Protein AF-A0A662FRR2-F1 (afdb_monomer)

Nearest PDB structures (foldseek):
  7a0g-assembly1_DDD  TM=3.949E-01  e=8.416E-01  Serratia marcescens
  5sv0-assembly2_J  TM=4.381E-01  e=1.843E+00  Escherichia coli DH1
  7p3r-assembly1_C  TM=3.379E-01  e=2.242E+00  Vibrio cholerae O1 biovar El Tor str. N16961
  6grj-assembly1_D  TM=2.807E-01  e=2.242E+00  Aeromonas hydrophila

Sequence (168 aa):
MRLKYVFSILIYRDYSMPTLEDVKVLGGIGALCSLISFVPYVGWLISIAGFILVLIAIKYLSDIFHEPQIFTNLIIAIAAYIVGIILFFVIIVGSLLSFIASLPHENSPSLAPLLGIIVAFLAFWAACIVGGVYINRAYGRMAEVTGVELFRTTGLVYLIGSILVIIL

Secondary structure (DSSP, 8-state):
--HHHHHHHHHSTT-PPPPHHHHHHHHHHHHHHHHGGGSTTTHHHHHHHHHHHHHHHHHHHHHHTT-THHHHHHHHHHHHHHHHHHHHHHHHHHHHHHHHHHTTT-SS--SHHHHHHHHHHHHHHHHHHHHHHHHHHHHHHHHHHH--HHHHHHHHHHHHHHHHTTT-

Foldseek 3Di:
DPPVVVVVCVVVVPPPLQDPVNLCVLLVCLVVLLVCLPDPPCSVVSNVVSVVSNLVSQVSVCVVLVNVLLSVLLVVLVVLLVVLVVLLVVLLVVLVVVQVVVVPPDPDDDCVSVVSNVVSVVSSLVSQLSSLQSCLVSLVVVCVRVVPCVSNVVSVVSNVVSNCVVVD

Radius of gyration: 22.64 Å; Cα contacts (8 Å, |Δi|>4): 169; chains: 1; bounding box: 44×53×70 Å

Structure (mmCIF, N/CA/C/O backbone):
data_AF-A0A662FRR2-F1
#
_entry.id   AF-A0A662FRR2-F1
#
loop_
_atom_site.group_PDB
_atom_site.id
_atom_site.type_symbol
_atom_site.label_atom_id
_atom_site.label_alt_id
_atom_site.label_comp_id
_atom_site.label_asym_id
_atom_site.label_entity_id
_atom_site.label_seq_id
_atom_site.pdbx_PDB_ins_code
_atom_site.Cartn_x
_atom_site.Cartn_y
_atom_site.Cartn_z
_atom_site.occupancy
_atom_site.B_iso_or_equiv
_atom_site.auth_seq_id
_atom_site.auth_comp_id
_atom_site.auth_asym_id
_atom_site.auth_atom_id
_atom_site.pdbx_PDB_model_num
ATOM 1 N N . MET A 1 1 ? -4.677 39.398 34.547 1.00 55.28 1 MET A N 1
ATOM 2 C CA . MET A 1 1 ? -3.854 38.176 34.353 1.00 55.28 1 MET A CA 1
ATOM 3 C C . MET A 1 1 ? -4.656 36.861 34.226 1.00 55.28 1 MET A C 1
ATOM 5 O O . MET A 1 1 ? -4.049 35.841 33.939 1.00 55.28 1 MET A O 1
ATOM 9 N N . ARG A 1 2 ? -5.999 36.844 34.370 1.00 52.19 2 ARG A N 1
ATOM 10 C CA . ARG A 1 2 ? -6.824 35.610 34.311 1.00 52.19 2 ARG A CA 1
ATOM 11 C C . ARG A 1 2 ? -7.418 35.242 32.934 1.00 52.19 2 ARG A C 1
ATOM 13 O O . ARG A 1 2 ? -8.030 34.192 32.813 1.00 52.19 2 ARG A O 1
ATOM 20 N N . LEU A 1 3 ? -7.214 36.054 31.892 1.00 53.22 3 LEU A N 1
ATOM 21 C CA . LEU A 1 3 ? -7.795 35.820 30.555 1.00 53.22 3 LEU A CA 1
ATOM 22 C C . LEU A 1 3 ? -6.993 34.846 29.672 1.00 53.22 3 LEU A C 1
ATOM 24 O O . LEU A 1 3 ? -7.582 34.160 28.844 1.00 53.22 3 LEU A O 1
ATOM 28 N N . LYS A 1 4 ? -5.672 34.720 29.875 1.00 52.59 4 LYS A N 1
ATOM 29 C CA . LYS A 1 4 ? -4.839 33.777 29.101 1.00 52.59 4 LYS A CA 1
ATOM 30 C C . LYS A 1 4 ? -5.130 32.306 29.432 1.00 52.59 4 LYS A C 1
ATOM 32 O O . LYS A 1 4 ? -5.057 31.466 28.546 1.00 52.59 4 LYS A O 1
ATOM 37 N N . TYR A 1 5 ? -5.523 32.002 30.670 1.00 51.12 5 TYR A N 1
ATOM 38 C CA . TYR A 1 5 ? -5.828 30.629 31.090 1.00 51.12 5 TYR A CA 1
ATOM 39 C C . TYR A 1 5 ? -7.180 30.132 30.561 1.00 51.12 5 TYR A C 1
ATOM 41 O O . TYR A 1 5 ? -7.290 28.976 30.169 1.00 51.12 5 TYR A O 1
ATOM 49 N N . VAL A 1 6 ? -8.185 31.008 30.464 1.00 55.97 6 VAL A N 1
ATOM 50 C CA . VAL A 1 6 ? -9.502 30.648 29.905 1.00 55.97 6 VAL A CA 1
ATOM 51 C C . VAL A 1 6 ? -9.412 30.409 28.393 1.00 55.97 6 VAL A C 1
ATOM 53 O O . VAL A 1 6 ? -9.998 29.454 27.892 1.00 55.97 6 VAL A O 1
ATOM 56 N N . PHE A 1 7 ? -8.609 31.203 27.674 1.00 51.81 7 PHE A N 1
ATOM 57 C CA . PHE A 1 7 ? -8.359 30.990 26.242 1.00 51.81 7 PHE A CA 1
ATOM 58 C C . PHE A 1 7 ? -7.511 29.742 25.965 1.00 51.81 7 PHE A C 1
ATOM 60 O O . PHE A 1 7 ? -7.784 29.022 25.011 1.00 51.81 7 PHE A O 1
ATOM 67 N N . SER A 1 8 ? -6.533 29.434 26.824 1.00 47.25 8 SER A N 1
ATOM 68 C CA . SER A 1 8 ? -5.745 28.200 26.704 1.00 47.25 8 SER A CA 1
ATOM 69 C C . SER A 1 8 ? -6.585 26.941 26.944 1.00 47.25 8 SER A C 1
ATOM 71 O O . SER A 1 8 ? -6.338 25.925 26.306 1.00 47.25 8 SER A O 1
ATOM 73 N N . ILE A 1 9 ? -7.587 27.003 27.829 1.00 52.69 9 ILE A N 1
ATOM 74 C CA . ILE A 1 9 ? -8.510 25.889 28.090 1.00 52.69 9 ILE A CA 1
ATOM 75 C C . ILE A 1 9 ? -9.544 25.742 26.965 1.00 52.69 9 ILE A C 1
ATOM 77 O O . ILE A 1 9 ? -9.903 24.619 26.636 1.00 52.69 9 ILE A O 1
ATOM 81 N N . LEU A 1 10 ? -9.991 26.835 26.335 1.00 52.56 10 LEU A N 1
ATOM 82 C CA . LEU A 1 10 ? -10.932 26.778 25.206 1.00 52.56 10 LEU A CA 1
ATOM 83 C C . LEU A 1 10 ? -10.282 26.332 23.890 1.00 52.56 10 LEU A C 1
ATOM 85 O O . LEU A 1 10 ? -10.954 25.695 23.090 1.00 52.56 10 LEU A O 1
ATOM 89 N N . ILE A 1 11 ? -8.988 26.600 23.686 1.00 51.06 11 ILE A N 1
ATOM 90 C CA . ILE A 1 11 ? -8.242 26.123 22.506 1.00 51.06 11 ILE A CA 1
ATOM 91 C C . ILE A 1 11 ? -7.788 24.659 22.665 1.00 51.06 11 ILE A C 1
ATOM 93 O O . ILE A 1 11 ? -7.597 23.967 21.672 1.00 51.06 11 ILE A O 1
ATOM 97 N N . TYR A 1 12 ? -7.681 24.145 23.896 1.00 43.81 12 TYR A N 1
ATOM 98 C CA . TYR A 1 12 ? -7.394 22.725 24.156 1.00 43.81 12 TYR A CA 1
ATOM 99 C C . TYR A 1 12 ? -8.663 21.853 24.269 1.00 43.81 12 TYR A C 1
ATOM 101 O O . TYR A 1 12 ? -8.572 20.641 24.448 1.00 43.81 12 TYR A O 1
ATOM 109 N N . ARG A 1 13 ? -9.858 22.460 24.175 1.00 45.88 13 ARG A N 1
ATOM 110 C CA . ARG A 1 13 ? -11.159 21.798 24.385 1.00 45.88 13 ARG A CA 1
ATOM 111 C C . ARG A 1 13 ? -11.645 20.959 23.194 1.00 45.88 13 ARG A C 1
ATOM 113 O O . ARG A 1 13 ? -12.694 20.340 23.314 1.00 45.88 13 ARG A O 1
ATOM 120 N N . ASP A 1 14 ? -10.894 20.894 22.097 1.00 41.12 14 ASP A N 1
ATOM 121 C CA . ASP A 1 14 ? -11.269 20.106 20.910 1.00 41.12 14 ASP A CA 1
ATOM 122 C C . ASP A 1 14 ? -10.261 19.006 20.544 1.00 41.12 14 ASP A C 1
ATOM 124 O O . ASP A 1 14 ? -10.167 18.568 19.404 1.00 41.12 14 ASP A O 1
ATOM 128 N N . TYR A 1 15 ? -9.536 18.492 21.540 1.00 45.97 15 TYR A N 1
ATOM 129 C CA . TYR A 1 15 ? -9.161 17.075 21.530 1.00 45.97 15 TYR A CA 1
ATOM 130 C C . TYR A 1 15 ? -10.246 16.292 22.268 1.00 45.97 15 TYR A C 1
ATOM 132 O O . TYR A 1 15 ? -9.991 15.620 23.268 1.00 45.97 15 TYR A O 1
ATOM 140 N N . SER A 1 16 ? -11.493 16.427 21.815 1.00 50.34 16 SER A N 1
ATOM 141 C CA . SER A 1 16 ? -12.468 15.374 22.054 1.00 50.34 16 SER A CA 1
ATOM 142 C C . SER A 1 16 ? -11.843 14.115 21.455 1.00 50.34 16 SER A C 1
ATOM 144 O O . SER A 1 16 ? -11.479 14.101 20.280 1.00 50.34 16 SER A O 1
ATOM 146 N N . MET A 1 17 ? -11.574 13.100 22.284 1.00 57.88 17 MET A N 1
ATOM 147 C CA . MET A 1 17 ? -11.134 11.815 21.746 1.00 57.88 17 MET A CA 1
ATOM 148 C C . MET A 1 17 ? -12.181 11.423 20.699 1.00 57.88 17 MET A C 1
ATOM 150 O O . MET A 1 17 ? -13.359 11.354 21.069 1.00 57.88 17 MET A O 1
ATOM 154 N N . PRO A 1 18 ? -11.795 11.265 19.419 1.00 67.44 18 PRO A N 1
ATOM 155 C CA . PRO A 1 18 ? -12.752 10.974 18.369 1.00 67.44 18 PRO A CA 1
ATOM 156 C C . PRO A 1 18 ? -13.525 9.733 18.787 1.00 67.44 18 PRO A C 1
ATOM 158 O O . PRO A 1 18 ? -12.950 8.757 19.271 1.00 67.44 18 PRO A O 1
ATOM 161 N N . THR A 1 19 ? -14.844 9.801 18.695 1.00 80.12 19 THR A N 1
ATOM 162 C CA . THR A 1 19 ? -15.688 8.709 19.158 1.00 80.12 19 THR A CA 1
ATOM 163 C C . THR A 1 19 ? -15.781 7.635 18.079 1.00 80.12 19 THR A C 1
ATOM 165 O O . THR A 1 19 ? -15.502 7.859 16.899 1.00 80.12 19 THR A O 1
ATOM 168 N N . LEU A 1 20 ? -16.212 6.432 18.460 1.00 81.31 20 LEU A N 1
ATOM 169 C CA . LEU A 1 20 ? -16.492 5.357 17.500 1.00 81.31 20 LEU A CA 1
ATOM 170 C C . LEU A 1 20 ? -17.533 5.762 16.442 1.00 81.31 20 LEU A C 1
ATOM 172 O O . LEU A 1 20 ? -17.527 5.205 15.344 1.00 81.31 20 LEU A O 1
ATOM 176 N N . GLU A 1 21 ? -18.423 6.703 16.762 1.00 85.94 21 GLU A N 1
ATOM 177 C CA . GLU A 1 21 ? -19.388 7.260 15.815 1.00 85.94 21 GLU A CA 1
ATOM 178 C C . GLU A 1 21 ? -18.682 8.090 14.738 1.00 85.94 21 GLU A C 1
ATOM 180 O O . GLU A 1 21 ? -18.869 7.820 13.550 1.00 85.94 21 GLU A O 1
ATOM 185 N N . ASP A 1 22 ? -17.779 8.989 15.138 1.00 85.12 22 ASP A N 1
ATOM 186 C CA . ASP A 1 22 ? -16.987 9.806 14.213 1.00 85.12 22 ASP A CA 1
ATOM 187 C C . ASP A 1 22 ? -16.167 8.930 13.265 1.00 85.12 22 ASP A C 1
ATOM 189 O O . ASP A 1 22 ? -16.155 9.165 12.061 1.00 85.12 22 ASP A O 1
ATOM 193 N N . VAL A 1 23 ? -15.544 7.862 13.778 1.00 84.75 23 VAL A N 1
ATOM 194 C CA . VAL A 1 23 ? -14.772 6.910 12.960 1.00 84.75 23 VAL A CA 1
ATOM 195 C C . VAL A 1 23 ? -15.639 6.230 11.904 1.00 84.75 23 VAL A C 1
ATOM 197 O O . VAL A 1 23 ? -15.220 6.099 10.751 1.00 84.75 23 VAL A O 1
ATOM 200 N N . LYS A 1 24 ? -16.854 5.807 12.268 1.00 85.19 24 LYS A N 1
ATOM 201 C CA . LYS A 1 24 ? -17.790 5.166 11.333 1.00 85.19 24 LYS A CA 1
ATOM 202 C C . LYS A 1 24 ? -18.282 6.144 10.274 1.00 85.19 24 LYS A C 1
ATOM 204 O O . LYS A 1 24 ? -18.356 5.771 9.104 1.00 85.19 24 LYS A O 1
ATOM 209 N N . VAL A 1 25 ? -18.582 7.382 10.663 1.00 89.62 25 VAL A N 1
ATOM 210 C CA . VAL A 1 25 ? -19.016 8.435 9.738 1.00 89.62 25 VAL A CA 1
ATOM 211 C C . VAL A 1 25 ? -17.881 8.809 8.783 1.00 89.62 25 VAL A C 1
ATOM 213 O O . VAL A 1 25 ? -18.080 8.780 7.570 1.00 89.62 25 VAL A O 1
ATOM 216 N N . LEU A 1 26 ? -16.672 9.071 9.291 1.00 87.81 26 LEU A N 1
ATOM 217 C CA . LEU A 1 26 ? -15.514 9.427 8.465 1.00 87.81 26 LEU A CA 1
ATOM 218 C C . LEU A 1 26 ? -15.117 8.289 7.518 1.00 87.81 26 LEU A C 1
ATOM 220 O O . LEU A 1 26 ? -14.884 8.521 6.333 1.00 87.81 26 LEU A O 1
ATOM 224 N N . GLY A 1 27 ? -15.070 7.055 8.029 1.00 85.56 27 GLY A N 1
ATOM 225 C CA . GLY A 1 27 ? -14.756 5.866 7.239 1.00 85.56 27 GLY A CA 1
ATOM 226 C C . GLY A 1 27 ? -15.817 5.580 6.176 1.00 85.56 27 GLY A C 1
ATOM 227 O O . GLY A 1 27 ? -15.474 5.263 5.039 1.00 85.56 27 GLY A O 1
ATOM 228 N N . GLY A 1 28 ? -17.099 5.764 6.511 1.00 86.62 28 GLY A N 1
ATOM 229 C CA . GLY A 1 28 ? -18.217 5.623 5.580 1.00 86.62 28 GLY A CA 1
ATOM 230 C C . GLY A 1 28 ? -18.185 6.667 4.463 1.00 86.62 28 GLY A C 1
ATOM 231 O O . GLY A 1 28 ? -18.228 6.304 3.290 1.00 86.62 28 GLY A O 1
ATOM 232 N N . ILE A 1 29 ? -18.035 7.953 4.802 1.00 88.19 29 ILE A N 1
ATOM 233 C CA . ILE A 1 29 ? -17.911 9.037 3.812 1.00 88.19 29 ILE A CA 1
ATOM 234 C C . ILE A 1 29 ? -16.665 8.827 2.946 1.00 88.19 29 ILE A C 1
ATOM 236 O O . ILE A 1 29 ? -16.736 8.966 1.728 1.00 88.19 29 ILE A O 1
ATOM 240 N N . GLY A 1 30 ? -15.537 8.440 3.548 1.00 83.69 30 GLY A N 1
ATOM 241 C CA . GLY A 1 30 ? -14.300 8.149 2.826 1.00 83.69 30 GLY A CA 1
ATOM 242 C C . GLY A 1 30 ? -14.457 7.009 1.819 1.00 83.69 30 GLY A C 1
ATOM 243 O O . GLY A 1 30 ? -14.028 7.134 0.667 1.00 83.69 30 GLY A O 1
ATOM 244 N N . ALA A 1 31 ? -15.128 5.924 2.215 1.00 83.88 31 ALA A N 1
ATOM 245 C CA . ALA A 1 31 ? -15.409 4.791 1.339 1.00 83.88 31 ALA A CA 1
ATOM 246 C C . ALA A 1 31 ? -16.363 5.172 0.198 1.00 83.88 31 ALA A C 1
ATOM 248 O O . ALA A 1 31 ? -16.099 4.832 -0.953 1.00 83.88 31 ALA A O 1
ATOM 249 N N . LEU A 1 32 ? -17.426 5.930 0.487 1.00 84.50 32 LEU A N 1
ATOM 250 C CA . LEU A 1 32 ? -18.377 6.400 -0.524 1.00 84.50 32 LEU A CA 1
ATOM 251 C C . LEU A 1 32 ? -17.728 7.370 -1.520 1.00 84.50 32 LEU A C 1
ATOM 253 O O . LEU A 1 32 ? -17.899 7.207 -2.728 1.00 84.50 32 LEU A O 1
ATOM 257 N N . CYS A 1 33 ? -16.928 8.328 -1.039 1.00 81.56 33 CYS A N 1
ATOM 258 C CA . CYS A 1 33 ? -16.135 9.211 -1.900 1.00 81.56 33 CYS A CA 1
ATOM 259 C C . CYS A 1 33 ? -15.192 8.407 -2.800 1.00 81.56 33 CYS A C 1
ATOM 261 O O . CYS A 1 33 ? -15.114 8.669 -3.997 1.00 81.56 33 CYS A O 1
ATOM 263 N N . SER A 1 34 ? -14.531 7.384 -2.254 1.00 81.31 34 SER A N 1
ATOM 264 C CA . SER A 1 34 ? -13.654 6.503 -3.037 1.00 81.31 34 SER A CA 1
ATOM 265 C C . SER A 1 34 ? -14.422 5.682 -4.084 1.00 81.31 34 SER A C 1
ATOM 267 O O . SER A 1 34 ? -13.864 5.351 -5.127 1.00 81.31 34 SER A O 1
ATOM 269 N N . LEU A 1 35 ? -15.705 5.385 -3.859 1.00 81.19 35 LEU A N 1
ATOM 270 C CA . LEU A 1 35 ? -16.556 4.619 -4.779 1.00 81.19 35 LEU A CA 1
ATOM 271 C C . LEU A 1 35 ? -17.084 5.478 -5.946 1.00 81.19 35 LEU A C 1
ATOM 273 O O . LEU A 1 35 ? -17.255 4.983 -7.058 1.00 81.19 35 LEU A O 1
ATOM 277 N N . ILE A 1 36 ? -17.254 6.786 -5.728 1.00 78.00 36 ILE A N 1
ATOM 278 C CA . ILE A 1 36 ? -17.654 7.777 -6.750 1.00 78.00 36 ILE A CA 1
ATOM 279 C C . ILE A 1 36 ? -16.530 8.066 -7.772 1.00 78.00 36 ILE A C 1
ATOM 281 O O . ILE A 1 36 ? -16.752 8.744 -8.777 1.00 78.00 36 ILE A O 1
ATOM 285 N N . SER A 1 37 ? -15.345 7.468 -7.608 1.00 72.06 37 SER A N 1
ATOM 286 C CA . SER A 1 37 ? -14.208 7.578 -8.540 1.00 72.06 37 SER A CA 1
ATOM 287 C C . SER A 1 37 ? -14.518 7.164 -9.988 1.00 72.06 37 SER A C 1
ATOM 289 O O . SER A 1 37 ? -13.763 7.513 -10.891 1.00 72.06 37 SER A O 1
ATOM 291 N N . PHE A 1 38 ? -15.626 6.455 -10.229 1.00 69.75 38 PHE A N 1
ATOM 292 C CA . PHE A 1 38 ? -16.087 6.059 -11.564 1.00 69.75 38 PHE A CA 1
ATOM 293 C C . PHE A 1 38 ? -16.561 7.238 -12.439 1.00 69.75 38 PHE A C 1
ATOM 295 O O . PHE A 1 38 ? -16.701 7.082 -13.650 1.00 69.75 38 PHE A O 1
ATOM 302 N N . VAL A 1 39 ? -16.796 8.427 -11.865 1.00 76.56 39 VAL A N 1
ATOM 303 C CA . VAL A 1 39 ? -17.198 9.614 -12.635 1.00 76.56 39 VAL A CA 1
ATOM 304 C C . VAL A 1 39 ? -15.992 10.188 -13.404 1.00 76.56 39 VAL A C 1
ATOM 306 O O . VAL A 1 39 ? -15.036 10.661 -12.775 1.00 76.56 39 VAL A O 1
ATOM 309 N N . PRO A 1 40 ? -16.015 10.209 -14.753 1.00 66.06 40 PRO A N 1
ATOM 310 C CA . PRO A 1 40 ? -14.925 10.783 -15.536 1.00 66.06 40 PRO A CA 1
ATOM 311 C C . PRO A 1 40 ? -14.766 12.292 -15.257 1.00 66.06 40 PRO A C 1
ATOM 313 O O . PRO A 1 40 ? -15.740 12.986 -14.979 1.00 66.06 40 PRO A O 1
ATOM 316 N N . TYR A 1 41 ? -13.525 12.794 -15.334 1.00 73.25 41 TYR A N 1
ATOM 317 C CA . TYR A 1 41 ? -13.048 14.173 -15.066 1.00 73.25 41 TYR A CA 1
ATOM 318 C C . TYR A 1 41 ? -12.787 14.584 -13.606 1.00 73.25 41 TYR A C 1
ATOM 320 O O . TYR A 1 41 ? -11.720 15.135 -13.336 1.00 73.25 41 TYR A O 1
ATOM 328 N N . VAL A 1 42 ? -13.693 14.318 -12.661 1.00 73.94 42 VAL A N 1
ATOM 329 C CA . VAL A 1 42 ? -13.531 14.731 -11.241 1.00 73.94 42 VAL A CA 1
ATOM 330 C C . VAL A 1 42 ? -13.224 13.579 -10.281 1.00 73.94 42 VAL A C 1
ATOM 332 O O . VAL A 1 42 ? -12.775 13.823 -9.160 1.00 73.94 42 VAL A O 1
ATOM 335 N N . GLY A 1 43 ? -13.389 12.328 -10.721 1.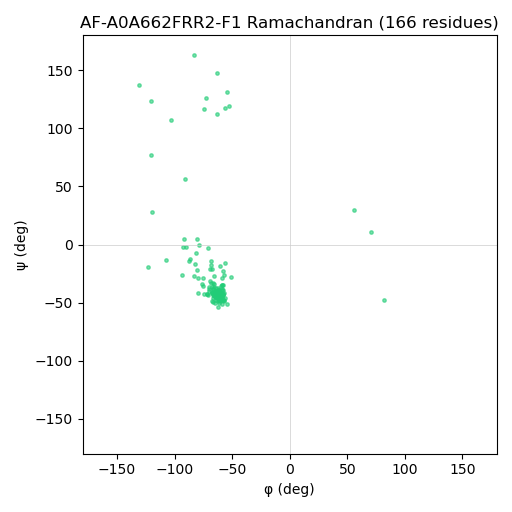00 75.25 43 GLY A N 1
ATOM 336 C CA . GLY A 1 43 ? -13.207 11.144 -9.878 1.00 75.25 43 GLY A CA 1
ATOM 337 C C . GLY A 1 43 ? -11.812 11.010 -9.258 1.00 75.25 43 GLY A C 1
ATOM 338 O O . GLY A 1 43 ? -11.698 10.605 -8.104 1.00 75.25 43 GLY A O 1
ATOM 339 N N . TRP A 1 44 ? -10.749 11.417 -9.961 1.00 76.00 44 TRP A N 1
ATOM 340 C CA . TRP A 1 44 ? -9.372 11.258 -9.469 1.00 76.00 44 TRP A CA 1
ATOM 341 C C . TRP A 1 44 ? -9.068 12.110 -8.223 1.00 76.00 44 TRP A C 1
ATOM 343 O O . TRP A 1 44 ? -8.420 11.625 -7.299 1.00 76.00 44 TRP A O 1
ATOM 353 N N . LEU A 1 45 ? -9.582 13.345 -8.144 1.00 79.38 45 LEU A N 1
ATOM 354 C CA . LEU A 1 45 ? -9.413 14.213 -6.968 1.00 79.38 45 LEU A CA 1
ATOM 355 C C . LEU A 1 45 ? -10.229 13.712 -5.771 1.00 79.38 45 LEU A C 1
ATOM 357 O O . LEU A 1 45 ? -9.733 13.673 -4.644 1.00 79.38 45 LEU A O 1
ATOM 361 N N . ILE A 1 46 ? -11.475 13.305 -6.025 1.00 81.31 46 ILE A N 1
ATOM 362 C CA . ILE A 1 46 ? -12.395 12.807 -4.995 1.00 81.31 46 ILE A CA 1
ATOM 363 C C . ILE A 1 46 ? -11.871 11.492 -4.402 1.00 81.31 46 ILE A C 1
ATOM 365 O O . ILE A 1 46 ? -11.945 11.300 -3.189 1.00 81.31 46 ILE A O 1
ATOM 369 N N . SER A 1 47 ? -11.258 10.631 -5.221 1.00 80.62 47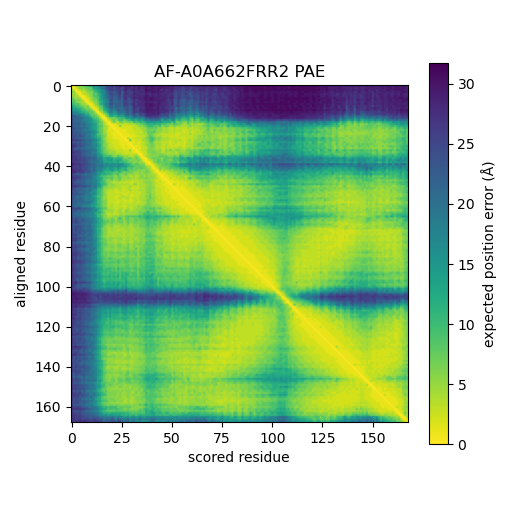 SER A N 1
ATOM 370 C CA . SER A 1 47 ? -10.625 9.391 -4.764 1.00 80.62 47 SER A CA 1
ATOM 371 C C . SER A 1 47 ? -9.500 9.644 -3.764 1.00 80.62 47 SER A C 1
ATOM 373 O O . SER A 1 47 ? -9.387 8.920 -2.777 1.00 80.62 47 SER A O 1
ATOM 375 N N . ILE A 1 48 ? -8.665 10.660 -4.003 1.00 84.88 48 ILE A N 1
ATOM 376 C CA . ILE A 1 48 ? -7.556 11.000 -3.103 1.00 84.88 48 ILE A CA 1
ATOM 377 C C . ILE A 1 48 ? -8.115 11.494 -1.767 1.00 84.88 48 ILE A C 1
ATOM 379 O O . ILE A 1 48 ? -7.686 11.035 -0.710 1.00 84.88 48 ILE A O 1
ATOM 383 N N . ALA A 1 49 ? -9.114 12.380 -1.805 1.00 85.38 49 ALA A N 1
ATOM 384 C CA . ALA A 1 49 ? -9.780 12.865 -0.599 1.00 85.38 49 ALA A CA 1
ATOM 385 C C . ALA A 1 49 ? -10.467 11.728 0.181 1.00 85.38 49 ALA A C 1
ATOM 387 O O . ALA A 1 49 ? -10.343 11.658 1.403 1.00 85.38 49 ALA A O 1
ATOM 388 N N . GLY A 1 50 ? -11.133 10.805 -0.521 1.00 83.69 50 GLY A N 1
ATOM 389 C CA . GLY A 1 50 ? -11.752 9.616 0.066 1.00 83.69 50 GLY A CA 1
ATOM 390 C C . GLY A 1 50 ? -10.732 8.705 0.748 1.00 83.69 50 GLY A C 1
ATOM 391 O O . GLY A 1 50 ? -10.928 8.316 1.898 1.00 83.69 50 GLY A O 1
ATOM 392 N N . PHE A 1 51 ? -9.601 8.445 0.090 1.00 85.00 51 PHE A N 1
ATOM 393 C CA . PHE A 1 51 ? -8.517 7.640 0.649 1.00 85.00 51 PHE A CA 1
ATOM 394 C C . PHE A 1 51 ? -7.905 8.275 1.904 1.00 85.00 51 PHE A C 1
ATOM 396 O O . PHE A 1 51 ? -7.676 7.590 2.902 1.00 85.00 51 PHE A O 1
ATOM 403 N N . ILE A 1 52 ? -7.697 9.596 1.891 1.00 87.31 52 ILE A N 1
ATOM 404 C CA . ILE A 1 52 ? -7.218 10.343 3.061 1.00 87.31 52 ILE A CA 1
ATOM 405 C C . ILE A 1 52 ? -8.228 10.250 4.214 1.00 87.31 52 ILE A C 1
ATOM 407 O O . ILE A 1 52 ? -7.821 10.019 5.350 1.00 87.31 52 ILE A O 1
ATOM 411 N N . LEU A 1 53 ? -9.534 10.369 3.947 1.00 85.44 53 LEU A N 1
ATOM 412 C CA . LEU A 1 53 ? -10.566 10.211 4.980 1.00 85.44 53 LEU A CA 1
ATOM 413 C C . LEU A 1 53 ? -10.545 8.811 5.606 1.00 85.44 53 LEU A C 1
ATOM 415 O O . LEU A 1 53 ? -10.607 8.691 6.8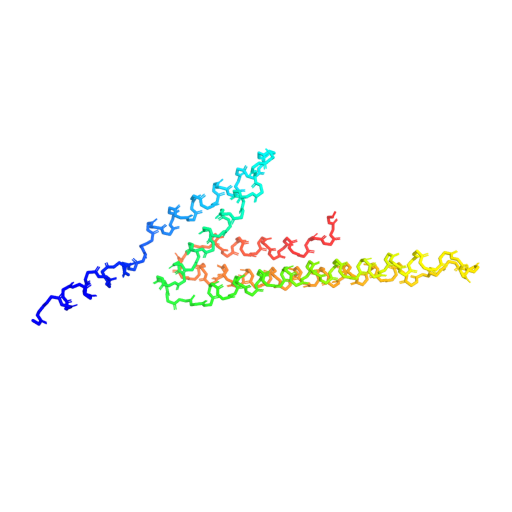28 1.00 85.44 53 LEU A O 1
ATOM 419 N N . VAL A 1 54 ? -10.409 7.760 4.791 1.00 86.88 54 VAL A N 1
ATOM 420 C CA . VAL A 1 54 ? -10.284 6.377 5.286 1.00 86.88 54 VAL A CA 1
ATOM 421 C C . VAL A 1 54 ? -9.038 6.226 6.163 1.00 86.88 54 VAL A C 1
ATOM 423 O O . VAL A 1 54 ? -9.107 5.623 7.233 1.00 86.88 54 VAL A O 1
ATOM 426 N N . LEU A 1 55 ? -7.910 6.818 5.763 1.00 86.25 55 LEU A N 1
ATOM 427 C CA . LEU A 1 55 ? -6.684 6.825 6.565 1.00 86.25 55 LEU A CA 1
ATOM 428 C C . LEU A 1 55 ? -6.865 7.523 7.914 1.00 86.25 55 LEU A C 1
ATOM 430 O O . LEU A 1 55 ? -6.397 7.009 8.930 1.00 86.25 55 LEU A O 1
ATOM 434 N N . ILE A 1 56 ? -7.552 8.668 7.939 1.00 86.12 56 ILE A N 1
ATOM 435 C CA . ILE A 1 56 ? -7.855 9.390 9.182 1.00 86.12 56 ILE A CA 1
ATOM 436 C C . ILE A 1 56 ? -8.782 8.551 10.069 1.00 86.12 56 ILE A C 1
ATOM 438 O O . ILE A 1 56 ? -8.527 8.441 11.266 1.00 86.12 56 ILE A O 1
ATOM 442 N N . ALA A 1 57 ? -9.798 7.895 9.499 1.00 86.00 57 ALA A N 1
ATOM 443 C CA . ALA A 1 57 ? -10.683 7.002 10.244 1.00 86.00 57 ALA A CA 1
ATOM 444 C C . ALA A 1 57 ? -9.903 5.856 10.910 1.00 86.00 57 ALA A C 1
ATOM 446 O O . ALA A 1 57 ? -10.096 5.570 12.089 1.00 86.00 57 ALA A O 1
ATOM 447 N N . ILE A 1 58 ? -8.969 5.236 10.181 1.00 84.94 58 ILE A N 1
ATOM 448 C CA . ILE A 1 58 ? -8.118 4.161 10.710 1.00 84.94 58 ILE A CA 1
ATOM 449 C C . ILE A 1 58 ? -7.147 4.686 11.775 1.00 84.94 58 ILE A C 1
ATOM 451 O O . ILE A 1 58 ? -6.902 4.001 12.768 1.00 84.94 58 ILE A O 1
ATOM 455 N N . LYS A 1 59 ? -6.620 5.903 11.612 1.00 87.19 59 LYS A N 1
ATOM 456 C CA . LYS A 1 59 ? -5.805 6.556 12.641 1.00 87.19 59 LYS A CA 1
ATOM 457 C C . LYS A 1 59 ? -6.602 6.763 13.931 1.00 87.19 59 LYS A C 1
ATOM 459 O O . LYS A 1 59 ? -6.140 6.382 14.995 1.00 87.19 59 LYS A O 1
ATOM 464 N N . TYR A 1 60 ? -7.818 7.291 13.838 1.00 85.12 60 TYR A N 1
ATOM 465 C CA . TYR A 1 60 ? -8.682 7.473 15.004 1.00 85.12 60 TYR A CA 1
ATOM 466 C C . TYR A 1 60 ? -9.077 6.143 15.645 1.00 85.12 60 TYR A C 1
ATOM 468 O O . TYR A 1 60 ? -9.078 6.040 16.864 1.00 85.12 60 TYR A O 1
ATOM 476 N N . LEU A 1 61 ? -9.324 5.099 14.849 1.00 84.50 61 LEU A N 1
ATOM 477 C CA . LEU A 1 61 ? -9.534 3.744 15.361 1.00 84.50 61 LEU A CA 1
ATOM 478 C C . LEU A 1 61 ? -8.320 3.270 16.177 1.00 84.50 61 LEU A C 1
ATOM 480 O O . LEU A 1 61 ? -8.462 2.797 17.300 1.00 84.50 61 LEU A O 1
ATOM 484 N N . SER A 1 62 ? -7.120 3.447 15.628 1.00 84.69 62 SER A N 1
ATOM 485 C CA . SER A 1 62 ? -5.857 3.126 16.292 1.00 84.69 62 SER A CA 1
ATOM 486 C C . SER A 1 62 ? -5.673 3.893 17.609 1.00 84.69 62 SER A C 1
ATOM 488 O O . SER A 1 62 ? -5.170 3.317 18.572 1.00 84.69 62 SER A O 1
ATOM 490 N N . ASP A 1 63 ? -6.088 5.160 17.660 1.00 84.88 63 ASP A N 1
ATOM 491 C CA . ASP A 1 63 ? -5.989 6.008 18.852 1.00 84.88 63 ASP A CA 1
ATOM 492 C C . ASP A 1 63 ? -7.032 5.618 19.922 1.00 84.88 63 ASP A C 1
ATOM 494 O O . ASP A 1 63 ? -6.688 5.495 21.095 1.00 84.88 63 ASP A O 1
ATOM 498 N N . ILE A 1 64 ? -8.283 5.337 19.531 1.00 84.62 64 ILE A N 1
ATOM 499 C CA . ILE A 1 64 ? -9.361 4.883 20.436 1.00 84.62 64 ILE A CA 1
ATOM 500 C C . ILE A 1 64 ? -8.976 3.572 21.123 1.00 84.62 64 ILE A C 1
ATOM 502 O O . ILE A 1 64 ? -9.154 3.397 22.330 1.00 84.62 64 ILE A O 1
ATOM 506 N N . PHE A 1 65 ? -8.436 2.641 20.344 1.00 83.19 65 PHE A N 1
ATOM 507 C CA . PHE A 1 65 ? -8.099 1.310 20.819 1.00 83.19 65 PHE A CA 1
ATOM 508 C C . PHE A 1 65 ? -6.659 1.173 21.329 1.00 83.19 65 PHE A C 1
ATOM 510 O O . PHE A 1 65 ? -6.261 0.077 21.709 1.00 83.19 65 PHE A O 1
ATOM 517 N N . HIS A 1 66 ? -5.901 2.275 21.388 1.00 82.38 66 HIS A N 1
ATOM 518 C CA . HIS A 1 66 ? -4.530 2.327 21.909 1.00 82.38 66 HIS A CA 1
ATOM 519 C C . HIS A 1 66 ? -3.552 1.349 21.224 1.00 82.38 66 HIS A C 1
ATOM 521 O O . HIS A 1 66 ? -2.571 0.913 21.824 1.00 82.38 66 HIS A O 1
ATOM 527 N N . GLU A 1 67 ? -3.787 1.034 19.949 1.00 82.38 67 GLU A N 1
ATOM 528 C CA . GLU A 1 67 ? -3.021 0.051 19.174 1.00 82.38 67 GLU A CA 1
ATOM 529 C C . GLU A 1 67 ? -2.378 0.709 17.938 1.00 82.38 67 GLU A C 1
ATOM 531 O O . GLU A 1 67 ? -2.852 0.520 16.812 1.00 82.38 67 GLU A O 1
ATOM 536 N N . PRO A 1 68 ? -1.267 1.467 18.106 1.00 82.94 68 PRO A N 1
ATOM 537 C CA . PRO A 1 68 ? -0.614 2.224 17.025 1.00 82.94 68 PRO A CA 1
ATOM 538 C C . PRO A 1 68 ? -0.172 1.343 15.850 1.00 82.94 68 PRO A C 1
ATOM 540 O O . PRO A 1 68 ? -0.043 1.809 14.716 1.00 82.94 68 PRO A O 1
ATOM 543 N N . GLN A 1 69 ? 0.021 0.045 16.103 1.00 84.00 69 GLN A N 1
ATOM 544 C CA . GLN A 1 69 ? 0.400 -0.946 15.099 1.00 84.00 69 GLN A CA 1
ATOM 545 C C . GLN A 1 69 ? -0.616 -1.034 13.955 1.00 84.00 69 GLN A C 1
ATOM 547 O O . GLN A 1 69 ?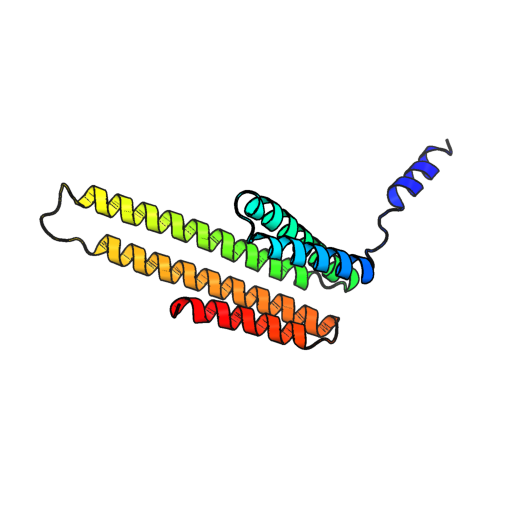 -0.226 -1.355 12.834 1.00 84.00 69 GLN A O 1
ATOM 552 N N . ILE A 1 70 ? -1.896 -0.739 14.204 1.00 86.00 70 ILE A N 1
ATOM 553 C CA . ILE A 1 70 ? -2.943 -0.761 13.179 1.00 86.00 70 ILE A CA 1
ATOM 554 C C . ILE A 1 70 ? -2.631 0.271 12.088 1.00 86.00 70 ILE A C 1
ATOM 556 O O . ILE A 1 70 ? -2.543 -0.071 10.906 1.00 86.00 70 ILE A O 1
ATOM 560 N N . PHE A 1 71 ? -2.407 1.524 12.486 1.00 85.50 71 PHE A N 1
ATOM 561 C CA . PHE A 1 71 ? -2.109 2.605 11.552 1.00 85.50 71 PHE A CA 1
ATOM 562 C C . PHE A 1 71 ? -0.698 2.479 10.964 1.00 85.50 71 PHE A C 1
ATOM 564 O O . PHE A 1 71 ? -0.517 2.620 9.755 1.00 85.50 71 PHE A O 1
ATOM 571 N N . THR A 1 72 ? 0.307 2.143 11.780 1.00 87.44 72 THR A N 1
ATOM 572 C CA . THR A 1 72 ? 1.693 2.012 11.308 1.00 87.44 72 THR A CA 1
ATOM 573 C C . THR A 1 72 ? 1.848 0.908 10.263 1.00 87.44 72 THR A C 1
ATOM 575 O O . THR A 1 72 ? 2.482 1.142 9.236 1.00 87.44 72 THR A O 1
ATOM 578 N N . ASN A 1 73 ? 1.239 -0.268 10.461 1.00 89.12 73 ASN A N 1
ATOM 579 C CA . ASN A 1 73 ? 1.288 -1.339 9.461 1.00 89.12 73 ASN A CA 1
ATOM 580 C C . ASN A 1 73 ? 0.625 -0.912 8.142 1.00 89.12 73 ASN A C 1
ATOM 582 O O . ASN A 1 73 ? 1.143 -1.225 7.072 1.00 89.12 73 ASN A O 1
ATOM 586 N N . LEU A 1 74 ? -0.471 -0.148 8.198 1.00 88.19 74 LEU A N 1
ATOM 587 C CA . LEU A 1 74 ? -1.125 0.367 6.996 1.00 88.19 74 LEU A CA 1
ATOM 588 C C . LEU A 1 74 ? -0.245 1.378 6.244 1.00 88.19 74 LEU A C 1
ATOM 590 O O . LEU A 1 74 ? -0.119 1.293 5.025 1.00 88.19 74 LEU A O 1
ATOM 594 N N . ILE A 1 75 ? 0.406 2.304 6.954 1.00 88.88 75 ILE A N 1
ATOM 595 C CA . ILE A 1 75 ? 1.333 3.266 6.339 1.00 88.88 75 ILE A CA 1
ATOM 596 C C . ILE A 1 75 ? 2.534 2.552 5.711 1.00 88.88 75 ILE A C 1
ATOM 598 O O . ILE A 1 75 ? 2.933 2.906 4.602 1.00 88.88 75 ILE A O 1
ATOM 602 N N . ILE A 1 76 ? 3.074 1.515 6.363 1.00 88.25 76 ILE A N 1
ATOM 603 C CA . ILE A 1 76 ? 4.150 0.694 5.788 1.00 88.25 76 ILE A CA 1
ATOM 604 C C . ILE A 1 76 ? 3.675 0.002 4.506 1.00 88.25 76 ILE A C 1
ATOM 606 O O . ILE A 1 76 ? 4.409 -0.010 3.519 1.00 88.25 76 ILE A O 1
ATOM 610 N N . ALA A 1 77 ? 2.448 -0.527 4.481 1.00 88.50 77 ALA A N 1
ATOM 611 C CA . ALA A 1 77 ? 1.890 -1.118 3.270 1.00 88.50 77 ALA A CA 1
ATOM 612 C C . ALA A 1 77 ? 1.780 -0.098 2.129 1.00 88.50 77 ALA A C 1
ATOM 614 O O . ALA A 1 77 ? 2.214 -0.374 1.014 1.00 88.50 77 ALA A O 1
ATOM 615 N N . ILE A 1 78 ? 1.244 1.093 2.408 1.00 88.94 78 ILE A N 1
ATOM 616 C CA . ILE A 1 78 ? 1.108 2.168 1.416 1.00 88.94 78 ILE A CA 1
ATOM 617 C C . ILE A 1 78 ? 2.481 2.589 0.889 1.00 88.94 78 ILE A C 1
ATOM 619 O O . ILE A 1 78 ? 2.663 2.709 -0.321 1.00 88.94 78 ILE A O 1
ATOM 623 N N . ALA A 1 79 ? 3.464 2.752 1.776 1.00 89.12 79 ALA A N 1
ATOM 624 C CA . ALA A 1 79 ? 4.834 3.048 1.381 1.00 89.12 79 ALA A CA 1
ATOM 625 C C . ALA A 1 79 ? 5.410 1.945 0.479 1.00 89.12 79 ALA A C 1
ATOM 627 O O . ALA A 1 79 ? 6.001 2.261 -0.550 1.00 89.12 79 ALA A O 1
ATOM 628 N N . ALA A 1 80 ? 5.188 0.666 0.804 1.00 88.19 80 ALA A N 1
ATOM 629 C CA . ALA A 1 80 ? 5.632 -0.454 -0.026 1.00 88.19 80 ALA A CA 1
ATOM 630 C C . ALA A 1 80 ? 5.027 -0.408 -1.440 1.00 88.19 80 ALA A C 1
ATOM 632 O O . ALA A 1 80 ? 5.754 -0.597 -2.414 1.00 88.19 80 ALA A O 1
ATOM 633 N N . TYR A 1 81 ? 3.736 -0.082 -1.570 1.00 87.38 81 TYR A N 1
ATOM 634 C CA . TYR A 1 81 ? 3.098 0.097 -2.880 1.00 87.38 81 TYR A CA 1
ATOM 635 C C . TYR A 1 81 ? 3.685 1.276 -3.659 1.00 87.38 81 TYR A C 1
ATOM 637 O O . TYR A 1 81 ? 3.997 1.128 -4.839 1.00 87.38 81 TYR A O 1
ATOM 645 N N . ILE A 1 82 ? 3.887 2.426 -3.010 1.00 90.75 82 ILE A N 1
ATOM 646 C CA . ILE A 1 82 ? 4.479 3.609 -3.653 1.00 90.75 82 ILE A CA 1
ATOM 647 C C . ILE A 1 82 ? 5.898 3.298 -4.145 1.00 90.75 82 ILE A C 1
ATOM 649 O O . ILE A 1 82 ? 6.217 3.570 -5.302 1.00 90.75 82 ILE A O 1
ATOM 653 N N . VAL A 1 83 ? 6.736 2.681 -3.304 1.00 91.06 83 VAL A N 1
ATOM 654 C CA . VAL A 1 83 ? 8.096 2.274 -3.693 1.00 91.06 83 VAL A CA 1
ATOM 655 C C . VAL A 1 83 ? 8.056 1.262 -4.838 1.00 91.06 83 VAL A C 1
ATOM 657 O O . VAL A 1 83 ? 8.816 1.408 -5.793 1.00 91.06 83 VAL A O 1
ATOM 660 N N . GLY A 1 84 ? 7.147 0.285 -4.792 1.00 88.12 84 GLY A N 1
ATOM 661 C CA . GLY A 1 84 ? 6.959 -0.690 -5.866 1.00 88.12 8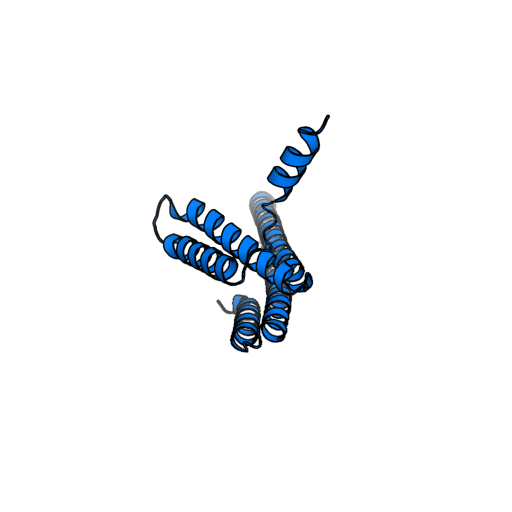4 GLY A CA 1
ATOM 662 C C . GLY A 1 84 ? 6.649 -0.031 -7.211 1.00 88.12 84 GLY A C 1
ATOM 663 O O . GLY A 1 84 ? 7.310 -0.332 -8.203 1.00 88.12 84 GLY A O 1
ATOM 664 N N . ILE A 1 85 ? 5.702 0.913 -7.241 1.00 89.00 85 ILE A N 1
ATOM 665 C CA . ILE A 1 85 ? 5.322 1.649 -8.460 1.00 89.00 85 ILE A CA 1
ATOM 666 C C . ILE A 1 85 ? 6.504 2.458 -9.007 1.00 89.00 85 ILE A C 1
ATOM 668 O O . ILE A 1 85 ? 6.771 2.423 -10.208 1.00 89.00 85 ILE A O 1
ATOM 672 N N . ILE A 1 86 ? 7.232 3.169 -8.140 1.00 91.94 86 ILE A N 1
ATOM 673 C CA . ILE A 1 86 ? 8.388 3.976 -8.553 1.00 91.94 86 ILE A CA 1
ATOM 674 C C . ILE A 1 86 ? 9.475 3.080 -9.156 1.00 91.94 86 ILE A C 1
ATOM 676 O O . ILE A 1 86 ? 9.965 3.366 -10.247 1.00 91.94 86 ILE A O 1
ATOM 680 N N . LEU A 1 87 ? 9.825 1.979 -8.481 1.00 90.31 87 LEU A N 1
ATOM 681 C CA . LEU A 1 87 ? 10.823 1.028 -8.975 1.00 90.31 87 LEU A CA 1
ATOM 682 C C . LEU A 1 87 ? 10.413 0.431 -10.320 1.00 90.31 87 LEU A C 1
ATOM 684 O O . LEU A 1 87 ? 11.226 0.381 -11.240 1.00 90.31 87 LEU A O 1
ATOM 688 N N . PHE A 1 88 ? 9.148 0.037 -10.458 1.00 88.69 88 PHE A N 1
ATOM 689 C CA . PHE A 1 88 ? 8.616 -0.495 -11.707 1.00 88.69 88 PHE A CA 1
ATOM 690 C C . PHE A 1 88 ? 8.781 0.498 -12.862 1.00 88.69 88 PHE A C 1
ATOM 692 O O . PHE A 1 88 ? 9.305 0.141 -13.917 1.00 88.69 88 PHE A O 1
ATOM 699 N N . PHE A 1 89 ? 8.417 1.765 -12.646 1.00 90.56 89 PHE A N 1
ATOM 700 C CA . PHE A 1 89 ? 8.520 2.798 -13.676 1.00 90.56 89 PHE A CA 1
ATOM 701 C C . PHE A 1 89 ? 9.975 3.088 -14.063 1.00 90.56 89 PHE A C 1
ATOM 703 O O . PHE A 1 89 ? 10.294 3.173 -15.247 1.00 90.56 89 PHE A O 1
ATOM 710 N N . VAL A 1 90 ? 10.878 3.181 -13.080 1.00 90.75 90 VAL A N 1
ATOM 711 C CA . VAL A 1 90 ? 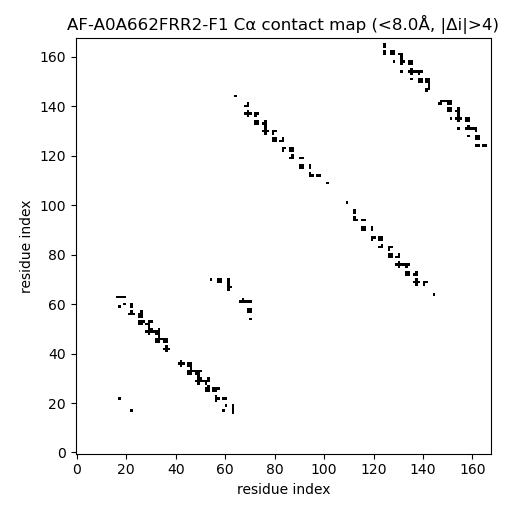12.311 3.413 -13.319 1.00 90.75 90 VAL A CA 1
ATOM 712 C C . VAL A 1 90 ? 12.925 2.278 -14.142 1.00 90.75 90 VAL A C 1
ATOM 714 O O . VAL A 1 90 ? 13.634 2.544 -15.114 1.00 90.75 90 VAL A O 1
ATOM 717 N N . ILE A 1 91 ? 12.633 1.019 -13.799 1.00 89.00 91 ILE A N 1
ATOM 718 C CA . ILE A 1 91 ? 13.199 -0.140 -14.504 1.00 89.00 91 ILE A CA 1
ATOM 719 C C . ILE A 1 91 ? 12.614 -0.262 -15.915 1.00 89.00 91 ILE A C 1
ATOM 721 O O . ILE A 1 91 ? 13.360 -0.543 -16.854 1.00 89.00 91 ILE A O 1
ATOM 725 N N . ILE A 1 92 ? 11.312 -0.016 -16.101 1.00 88.19 92 ILE A N 1
ATOM 726 C CA . ILE A 1 92 ? 10.688 -0.045 -17.432 1.00 88.19 92 ILE A CA 1
ATOM 727 C C . ILE A 1 92 ? 11.251 1.046 -18.335 1.00 88.19 92 ILE A C 1
ATOM 729 O O . ILE A 1 92 ? 11.637 0.751 -19.464 1.00 88.19 92 ILE A O 1
ATOM 733 N N . VAL A 1 93 ? 11.337 2.289 -17.854 1.00 89.69 93 VAL A N 1
ATOM 734 C CA . VAL A 1 93 ? 11.886 3.399 -18.646 1.00 89.69 93 VAL A CA 1
ATOM 735 C C . VAL A 1 93 ? 13.349 3.133 -18.996 1.00 89.69 93 VAL A C 1
ATOM 737 O O . VAL A 1 93 ? 13.738 3.316 -20.148 1.00 89.69 93 VAL A O 1
ATOM 740 N N . GLY A 1 94 ? 14.142 2.634 -18.042 1.00 87.56 94 GLY A N 1
ATOM 741 C CA . GLY A 1 94 ? 15.524 2.221 -18.292 1.00 87.56 94 GLY A CA 1
ATOM 742 C C . GLY A 1 94 ? 15.621 1.122 -19.353 1.00 87.56 94 GLY A C 1
ATOM 743 O O . GLY A 1 94 ? 16.381 1.257 -20.309 1.00 87.56 94 GLY A O 1
ATOM 744 N N . SER A 1 95 ? 14.795 0.079 -19.239 1.00 85.62 95 SER A N 1
ATOM 745 C CA . SER A 1 95 ? 14.768 -1.043 -20.189 1.00 85.62 95 SER A CA 1
ATOM 746 C C . SER A 1 95 ? 14.346 -0.595 -21.591 1.00 85.62 95 SER A C 1
ATOM 748 O O . SER A 1 95 ? 14.940 -1.021 -22.582 1.00 85.62 95 SER A O 1
ATOM 750 N N . LEU A 1 96 ? 13.363 0.305 -21.688 1.00 84.25 96 LEU A N 1
ATOM 751 C CA . LEU A 1 96 ? 12.899 0.867 -22.954 1.00 84.25 96 LEU A CA 1
ATOM 752 C C . LEU A 1 96 ? 13.969 1.751 -23.606 1.00 84.25 96 LEU A C 1
ATOM 754 O O . LEU A 1 96 ? 14.194 1.658 -24.812 1.00 84.25 9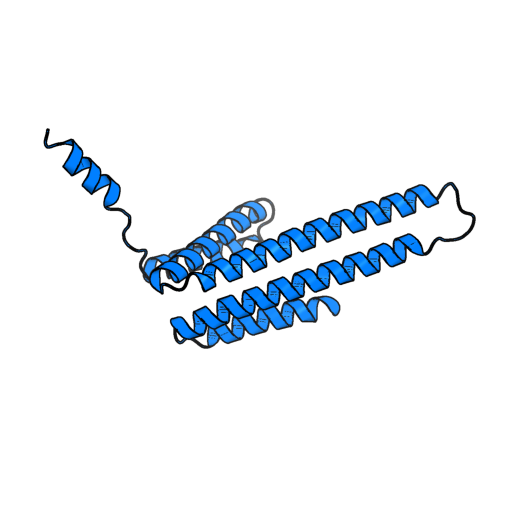6 LEU A O 1
ATOM 758 N N . LEU A 1 97 ? 14.661 2.577 -22.819 1.00 86.31 97 LEU A N 1
ATOM 759 C CA . LEU A 1 97 ? 15.736 3.427 -23.324 1.00 86.31 97 LEU A CA 1
ATOM 760 C C . LEU A 1 97 ? 16.918 2.592 -23.831 1.00 86.31 97 LEU A C 1
ATOM 762 O O . LEU A 1 97 ? 17.428 2.861 -24.917 1.00 86.31 97 LEU A O 1
ATOM 766 N N . SER A 1 98 ? 17.312 1.545 -23.097 1.00 82.62 98 SER A N 1
ATOM 767 C CA . SER A 1 98 ? 18.334 0.588 -23.539 1.00 82.62 98 SER A CA 1
ATOM 768 C C . SER A 1 98 ? 17.929 -0.145 -24.818 1.00 82.62 98 SER A C 1
ATOM 770 O O . SER A 1 98 ? 18.764 -0.333 -25.699 1.00 82.62 98 SER A O 1
ATOM 772 N N . PHE A 1 99 ? 16.652 -0.513 -24.956 1.00 80.38 99 PHE A N 1
ATOM 773 C CA . PHE A 1 99 ? 16.134 -1.121 -26.180 1.00 80.38 99 PHE A CA 1
ATOM 774 C C . PHE A 1 99 ? 16.266 -0.171 -27.379 1.00 80.38 99 PHE A C 1
ATOM 776 O O . PHE A 1 99 ? 16.859 -0.550 -28.388 1.00 80.38 99 PHE A O 1
ATOM 783 N N . ILE A 1 100 ? 15.818 1.084 -27.252 1.00 81.81 100 ILE A N 1
ATOM 784 C CA . ILE A 1 100 ? 15.922 2.095 -28.321 1.00 81.81 100 ILE A CA 1
ATOM 785 C C . ILE A 1 100 ? 17.388 2.381 -28.677 1.00 81.81 100 ILE A C 1
ATOM 787 O O . ILE A 1 100 ? 17.732 2.454 -29.855 1.00 81.81 100 ILE A O 1
ATOM 791 N N . ALA A 1 101 ? 18.264 2.505 -27.678 1.00 80.25 101 ALA A N 1
ATOM 792 C CA . ALA A 1 101 ? 19.688 2.762 -27.882 1.00 80.25 101 ALA A CA 1
ATOM 793 C C . ALA A 1 101 ? 20.438 1.586 -28.532 1.00 80.25 101 ALA A C 1
ATOM 795 O O . ALA A 1 101 ? 21.494 1.800 -29.119 1.00 80.25 101 ALA A O 1
ATOM 796 N N . SER A 1 102 ? 19.905 0.362 -28.449 1.00 74.88 102 SER A N 1
ATOM 797 C CA . SER A 1 102 ? 20.491 -0.823 -29.090 1.00 74.88 102 SER A CA 1
ATOM 798 C C . SER A 1 102 ? 20.130 -0.972 -30.578 1.00 74.88 102 SER A C 1
ATOM 800 O O . SER A 1 102 ? 20.835 -1.670 -31.304 1.00 74.88 102 SER A O 1
ATOM 802 N N . LEU A 1 103 ? 19.095 -0.266 -31.062 1.00 72.50 103 LEU A N 1
ATOM 803 C CA . LEU A 1 103 ? 18.660 -0.276 -32.471 1.00 72.50 103 LEU A CA 1
ATOM 804 C C . LEU A 1 103 ? 19.737 0.154 -33.496 1.00 72.50 103 LEU A C 1
ATOM 806 O O . LEU A 1 103 ? 19.728 -0.396 -34.595 1.00 72.50 103 LEU A O 1
ATOM 810 N N . PRO A 1 104 ? 20.650 1.109 -33.211 1.00 70.81 104 PRO A N 1
ATOM 811 C CA . PRO A 1 104 ? 21.643 1.567 -34.188 1.00 70.81 104 PRO A CA 1
ATOM 812 C C . PRO A 1 104 ? 22.947 0.751 -34.239 1.00 70.81 104 PRO A C 1
ATOM 814 O O . PRO A 1 104 ? 23.748 1.000 -35.138 1.00 70.81 104 PRO A O 1
ATOM 817 N N . HIS A 1 105 ? 23.223 -0.136 -33.271 1.00 64.56 105 HIS A N 1
ATOM 818 C CA . HIS A 1 105 ? 24.595 -0.624 -33.023 1.00 64.56 105 HIS A CA 1
ATOM 819 C C . HIS A 1 105 ? 24.788 -2.149 -33.101 1.00 64.56 105 HIS A C 1
ATOM 821 O O . HIS A 1 105 ? 25.908 -2.602 -33.312 1.00 64.56 105 HIS A O 1
ATOM 827 N N . GLU A 1 106 ? 23.729 -2.954 -32.983 1.00 58.50 106 GLU A N 1
ATOM 828 C CA . GLU A 1 106 ? 23.849 -4.407 -32.792 1.00 58.50 106 GLU A CA 1
ATOM 829 C C . GLU A 1 106 ? 23.160 -5.198 -33.922 1.00 58.50 106 GLU A C 1
ATOM 831 O O . GLU A 1 106 ? 21.961 -5.060 -34.153 1.00 58.50 106 GLU A O 1
ATOM 836 N N . ASN A 1 107 ? 23.899 -6.085 -34.605 1.00 59.00 107 ASN A N 1
ATOM 837 C CA . ASN A 1 107 ? 23.366 -6.989 -35.645 1.00 59.00 107 ASN A CA 1
ATOM 838 C C . ASN A 1 107 ? 22.664 -8.242 -35.072 1.00 59.00 107 ASN A C 1
ATOM 840 O O . ASN A 1 107 ? 22.262 -9.132 -35.822 1.00 59.00 107 ASN A O 1
ATOM 844 N N . SER A 1 108 ? 22.520 -8.333 -33.748 1.00 65.38 108 SER A N 1
ATOM 845 C CA . SER A 1 108 ? 21.854 -9.438 -33.054 1.00 65.38 108 SER A CA 1
ATOM 846 C C . SER A 1 108 ? 20.840 -8.909 -32.038 1.00 65.38 108 SER A C 1
ATOM 848 O O . SER A 1 108 ? 21.160 -7.971 -31.308 1.00 65.38 108 SER A O 1
ATOM 850 N N . PRO A 1 109 ? 19.634 -9.501 -31.942 1.00 63.88 109 PRO A N 1
ATOM 851 C CA . PRO A 1 109 ? 18.635 -9.074 -30.970 1.00 63.88 109 PRO A CA 1
ATOM 852 C C . PRO A 1 109 ? 19.163 -9.302 -29.549 1.00 63.88 109 PRO A C 1
ATOM 854 O O . PRO A 1 109 ? 19.340 -10.441 -29.114 1.00 63.88 109 PRO A O 1
ATOM 857 N N . SER A 1 110 ? 19.428 -8.218 -28.819 1.00 69.44 110 SER A N 1
ATOM 858 C CA . SER A 1 110 ? 19.838 -8.311 -27.419 1.00 69.44 110 SER A CA 1
ATOM 859 C C . SER A 1 110 ? 18.632 -8.702 -26.554 1.00 69.44 110 SER A C 1
ATOM 861 O O . SER A 1 110 ? 17.579 -8.068 -26.589 1.00 69.44 110 SER A O 1
ATOM 863 N N . LEU A 1 111 ? 18.764 -9.774 -25.767 1.00 74.25 111 LEU A N 1
ATOM 864 C CA . LEU A 1 111 ? 17.714 -10.231 -24.839 1.00 74.25 111 LEU A CA 1
ATOM 865 C C . LEU A 1 111 ? 17.703 -9.442 -23.517 1.00 74.25 111 LEU A C 1
ATOM 867 O O . LEU A 1 111 ? 16.799 -9.608 -22.699 1.00 74.25 111 LEU A O 1
ATOM 871 N N . ALA A 1 112 ? 18.694 -8.572 -23.299 1.00 77.88 112 ALA A N 1
ATOM 872 C CA . ALA A 1 112 ? 18.868 -7.815 -22.060 1.00 77.88 112 ALA A CA 1
ATOM 873 C C . ALA A 1 112 ? 17.650 -6.944 -21.671 1.00 77.88 112 ALA A C 1
ATOM 875 O O . ALA A 1 112 ? 17.263 -6.982 -20.502 1.00 77.88 112 ALA A O 1
ATOM 876 N N . PRO A 1 113 ? 16.975 -6.229 -22.595 1.00 79.44 113 PRO A N 1
ATOM 877 C CA . PRO A 1 113 ? 15.780 -5.451 -22.256 1.00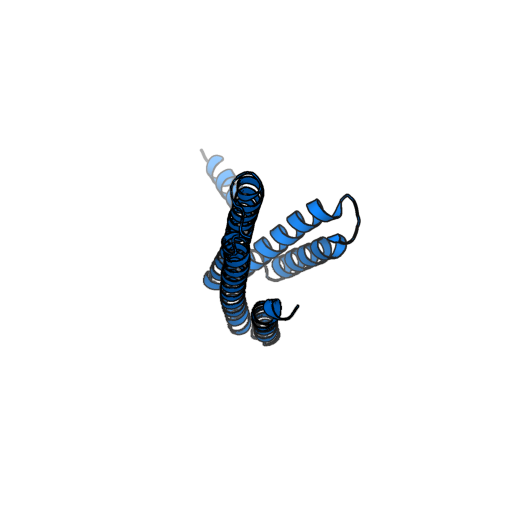 79.44 113 PRO A CA 1
ATOM 878 C C . PRO A 1 113 ? 14.598 -6.335 -21.839 1.00 79.44 113 PRO A C 1
ATOM 880 O O . PRO A 1 113 ? 13.823 -5.963 -20.962 1.00 79.44 113 PRO A O 1
ATOM 883 N N . LEU A 1 114 ? 14.486 -7.533 -22.425 1.00 80.25 114 LEU A N 1
ATOM 884 C CA . LEU A 1 114 ? 13.440 -8.503 -22.096 1.00 80.25 114 LEU A CA 1
ATOM 885 C C . LEU A 1 114 ? 13.627 -9.054 -20.675 1.00 80.25 114 LEU A C 1
ATOM 887 O O . LEU A 1 114 ? 12.672 -9.141 -19.905 1.00 80.25 114 LEU A O 1
ATOM 891 N N . LEU A 1 115 ? 14.877 -9.354 -20.304 1.00 83.62 115 LEU A N 1
ATOM 892 C CA . LEU A 1 115 ? 15.241 -9.739 -18.939 1.00 83.62 115 LEU A CA 1
ATOM 893 C C . LEU A 1 115 ? 14.957 -8.607 -17.939 1.00 83.62 115 LEU A C 1
ATOM 895 O O . LEU A 1 115 ? 14.444 -8.874 -16.856 1.00 83.62 115 LEU A O 1
ATOM 899 N N . GLY A 1 116 ? 15.219 -7.349 -18.313 1.00 84.06 116 GLY A N 1
ATOM 900 C CA . GLY A 1 116 ? 14.910 -6.176 -17.488 1.00 84.06 116 GLY A CA 1
ATOM 901 C C . GLY A 1 116 ? 13.421 -6.044 -17.158 1.00 84.06 116 GLY A C 1
ATOM 902 O O . GLY A 1 116 ? 13.066 -5.809 -16.004 1.00 84.06 116 GLY A O 1
ATOM 903 N N . ILE A 1 117 ? 12.542 -6.285 -18.136 1.00 83.56 117 ILE A N 1
ATOM 904 C CA . ILE A 1 117 ? 11.081 -6.263 -17.943 1.00 83.56 117 ILE A CA 1
ATOM 905 C C . ILE A 1 117 ? 10.631 -7.382 -16.995 1.00 83.56 117 ILE A C 1
ATOM 907 O O . ILE A 1 117 ? 9.838 -7.135 -16.087 1.00 83.56 117 ILE A O 1
ATOM 911 N N . ILE A 1 118 ? 11.164 -8.597 -17.162 1.00 88.00 118 ILE A N 1
ATOM 912 C CA . ILE A 1 118 ? 10.849 -9.737 -16.285 1.00 88.00 118 ILE A CA 1
ATOM 913 C C . ILE A 1 118 ? 11.267 -9.433 -14.840 1.00 88.00 118 ILE A C 1
ATOM 915 O O . ILE A 1 118 ? 10.494 -9.653 -13.907 1.00 88.00 118 ILE A O 1
ATOM 919 N N . VAL A 1 119 ? 12.465 -8.872 -14.650 1.00 86.88 119 VAL A N 1
ATOM 920 C CA . VAL A 1 119 ? 12.962 -8.463 -13.328 1.00 86.88 119 VAL A CA 1
ATOM 921 C C . VAL A 1 119 ? 12.109 -7.338 -12.737 1.00 86.88 119 VAL A C 1
ATOM 923 O O . VAL A 1 119 ? 11.784 -7.396 -11.552 1.00 86.88 119 VAL A O 1
ATOM 926 N N . ALA A 1 120 ? 11.694 -6.350 -13.537 1.00 86.62 120 ALA A N 1
ATOM 927 C CA . ALA A 1 120 ? 10.806 -5.274 -13.091 1.00 86.62 120 ALA A CA 1
ATOM 928 C C . ALA A 1 120 ? 9.473 -5.822 -12.570 1.00 86.62 120 ALA A C 1
ATOM 930 O O . ALA A 1 120 ? 9.005 -5.419 -11.506 1.00 86.62 120 ALA A O 1
ATOM 931 N N . PHE A 1 121 ? 8.884 -6.764 -13.309 1.00 87.62 121 PHE A N 1
ATOM 932 C CA . PHE A 1 121 ? 7.612 -7.380 -12.959 1.00 87.62 121 PHE A CA 1
ATOM 933 C C . PHE A 1 121 ? 7.721 -8.209 -11.673 1.00 87.62 121 PHE A C 1
ATOM 935 O O . PHE A 1 121 ? 6.901 -8.058 -10.769 1.00 87.62 121 PHE A O 1
ATOM 942 N N . LEU A 1 122 ? 8.782 -9.012 -11.536 1.00 89.25 122 LEU A N 1
ATOM 943 C CA . LEU A 1 122 ? 9.079 -9.764 -10.311 1.00 89.25 122 LEU A CA 1
ATOM 944 C C . LEU A 1 122 ? 9.304 -8.847 -9.102 1.00 89.25 122 LEU A C 1
ATOM 946 O O . LEU A 1 122 ? 8.790 -9.123 -8.018 1.00 89.25 122 LEU A O 1
ATOM 950 N N . ALA A 1 123 ? 10.047 -7.752 -9.276 1.00 87.44 123 ALA A N 1
ATOM 951 C CA . ALA A 1 123 ? 10.305 -6.785 -8.212 1.00 87.44 123 ALA A CA 1
ATOM 952 C C . ALA A 1 123 ? 9.020 -6.070 -7.765 1.00 87.44 123 ALA A C 1
ATOM 954 O O . ALA A 1 123 ? 8.771 -5.930 -6.565 1.00 87.44 123 ALA A O 1
ATOM 955 N N . PHE A 1 124 ? 8.179 -5.663 -8.719 1.00 89.00 124 PHE A N 1
ATOM 956 C CA . PHE A 1 124 ? 6.874 -5.071 -8.438 1.00 89.00 124 PHE A CA 1
ATOM 957 C C . PHE A 1 124 ? 5.953 -6.054 -7.707 1.00 89.00 124 PHE A C 1
ATOM 959 O O . PHE A 1 124 ? 5.371 -5.710 -6.680 1.00 89.00 124 PHE A O 1
ATOM 966 N N . TRP A 1 125 ? 5.887 -7.301 -8.175 1.00 89.75 125 TRP A N 1
ATOM 967 C CA . TRP A 1 125 ? 5.094 -8.348 -7.537 1.00 89.75 125 TRP A CA 1
ATOM 968 C C . TRP A 1 125 ? 5.542 -8.618 -6.094 1.00 89.75 125 TRP A C 1
ATOM 970 O O . TRP A 1 125 ? 4.709 -8.684 -5.188 1.00 89.75 125 TRP A O 1
ATOM 980 N N . ALA A 1 126 ? 6.853 -8.676 -5.843 1.00 89.81 126 ALA A N 1
ATOM 981 C CA . ALA A 1 126 ? 7.387 -8.797 -4.490 1.00 89.81 126 ALA A CA 1
ATOM 982 C C . ALA A 1 126 ? 6.957 -7.620 -3.595 1.00 89.81 126 ALA A C 1
ATOM 984 O O . ALA A 1 126 ? 6.548 -7.834 -2.452 1.00 89.81 126 ALA A O 1
ATOM 985 N N . ALA A 1 127 ? 6.977 -6.386 -4.112 1.00 89.06 127 ALA A N 1
ATOM 986 C CA . ALA A 1 127 ? 6.493 -5.215 -3.380 1.00 89.06 127 ALA A CA 1
ATOM 987 C C . ALA A 1 127 ? 4.987 -5.305 -3.064 1.00 89.06 127 ALA A C 1
ATOM 989 O O . ALA A 1 127 ? 4.579 -5.002 -1.940 1.00 89.06 127 ALA A O 1
ATOM 990 N N . CYS A 1 128 ? 4.166 -5.790 -4.003 1.00 86.56 128 CYS A N 1
ATOM 991 C CA . CYS A 1 128 ? 2.738 -6.029 -3.778 1.00 86.56 128 CYS A CA 1
ATOM 992 C C . CYS A 1 128 ? 2.482 -7.079 -2.689 1.00 86.56 128 CYS A C 1
ATOM 994 O O . CYS A 1 128 ? 1.598 -6.878 -1.854 1.00 86.56 128 CYS A O 1
ATOM 996 N N . ILE A 1 129 ? 3.259 -8.168 -2.655 1.00 90.31 129 ILE A N 1
ATOM 997 C CA . ILE A 1 129 ? 3.172 -9.183 -1.592 1.00 90.31 129 ILE A CA 1
ATOM 998 C C . ILE A 1 129 ? 3.502 -8.563 -0.238 1.00 90.31 129 ILE A C 1
ATOM 1000 O O . ILE A 1 129 ? 2.754 -8.751 0.722 1.00 90.31 129 ILE A O 1
ATOM 1004 N N . VAL A 1 130 ? 4.594 -7.797 -0.153 1.00 91.06 130 VAL A N 1
ATOM 1005 C CA . VAL A 1 130 ? 4.984 -7.113 1.087 1.00 91.06 130 VAL A CA 1
ATOM 1006 C C . VAL A 1 130 ? 3.853 -6.196 1.559 1.00 91.06 130 VAL A C 1
ATOM 1008 O O . VAL A 1 130 ? 3.438 -6.292 2.715 1.00 91.06 130 VAL A O 1
ATOM 1011 N N . GLY A 1 131 ? 3.289 -5.379 0.665 1.00 86.19 131 GLY A N 1
ATOM 1012 C CA . GLY A 1 131 ? 2.132 -4.533 0.962 1.00 86.19 131 GLY A CA 1
ATOM 1013 C C . GLY A 1 131 ? 0.924 -5.329 1.471 1.00 86.19 131 GLY A C 1
ATOM 1014 O O . GLY A 1 131 ? 0.343 -4.980 2.499 1.00 86.19 131 GLY A O 1
ATOM 1015 N N . GLY A 1 132 ? 0.587 -6.441 0.812 1.00 86.50 132 GLY A N 1
ATOM 1016 C CA . GLY A 1 132 ? -0.504 -7.338 1.212 1.00 86.50 132 GLY A CA 1
ATOM 1017 C C . GLY A 1 132 ? -0.307 -7.966 2.596 1.00 86.50 132 GLY A C 1
ATOM 1018 O O . GLY A 1 132 ? -1.249 -8.039 3.385 1.00 86.50 132 GLY A O 1
ATOM 1019 N N . VAL A 1 133 ? 0.923 -8.351 2.947 1.00 90.94 133 VAL A N 1
ATOM 1020 C CA . VAL A 1 133 ? 1.252 -8.896 4.276 1.00 90.94 133 VAL A CA 1
ATOM 1021 C C . VAL A 1 133 ? 1.055 -7.850 5.373 1.00 90.94 133 VAL A C 1
ATOM 1023 O O . VAL A 1 133 ? 0.478 -8.162 6.417 1.00 90.94 133 VAL A O 1
ATOM 1026 N N . TYR A 1 134 ? 1.504 -6.612 5.158 1.00 89.81 134 TYR A N 1
ATOM 1027 C CA . TYR A 1 134 ? 1.323 -5.534 6.135 1.00 89.81 13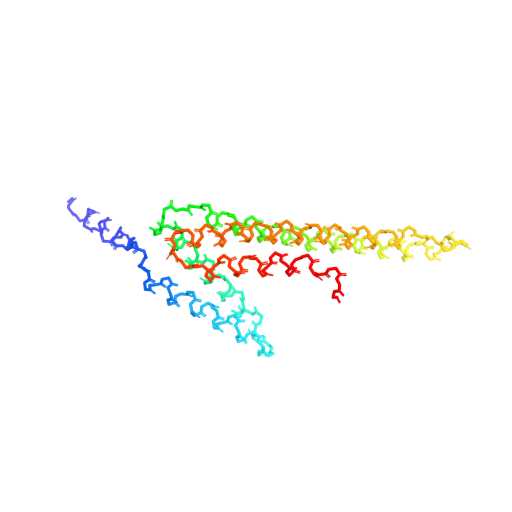4 TYR A CA 1
ATOM 1028 C C . TYR A 1 134 ? -0.148 -5.140 6.301 1.00 89.81 134 TYR A C 1
ATOM 1030 O O . TYR A 1 134 ? -0.595 -4.938 7.431 1.00 89.81 134 TYR A O 1
ATOM 1038 N N . ILE A 1 135 ? -0.918 -5.128 5.209 1.00 88.56 135 ILE A N 1
ATOM 1039 C CA . ILE A 1 135 ? -2.375 -4.962 5.261 1.00 88.56 135 ILE A CA 1
ATOM 1040 C C . ILE A 1 135 ? -3.001 -6.071 6.112 1.00 88.56 135 ILE A C 1
ATOM 1042 O O . ILE A 1 135 ? -3.713 -5.773 7.069 1.00 88.56 135 ILE A O 1
ATOM 1046 N N . ASN A 1 136 ? -2.685 -7.341 5.847 1.00 90.31 136 ASN A N 1
ATOM 1047 C CA . ASN A 1 136 ? -3.228 -8.462 6.618 1.00 90.31 136 ASN A CA 1
ATOM 1048 C C . ASN A 1 136 ? -2.904 -8.360 8.119 1.00 90.31 136 ASN A C 1
ATOM 1050 O O . ASN A 1 136 ? -3.757 -8.628 8.962 1.00 90.31 136 ASN A O 1
ATOM 1054 N N . ARG A 1 137 ? -1.694 -7.906 8.469 1.00 88.56 137 ARG A N 1
ATOM 1055 C CA . ARG A 1 137 ? -1.312 -7.647 9.866 1.00 88.56 137 ARG A CA 1
ATOM 1056 C C . ARG A 1 137 ? -2.140 -6.525 10.495 1.00 88.56 137 ARG A C 1
ATOM 1058 O O . ARG A 1 137 ? -2.608 -6.694 11.617 1.00 88.56 137 ARG A O 1
ATOM 1065 N N . ALA A 1 138 ? -2.350 -5.413 9.787 1.00 87.56 138 ALA A N 1
ATOM 1066 C CA . ALA A 1 138 ? -3.170 -4.302 10.275 1.00 87.56 138 ALA A CA 1
ATOM 1067 C C . ALA A 1 138 ? -4.619 -4.745 10.546 1.00 87.56 138 ALA A C 1
ATOM 1069 O O . ALA A 1 138 ? -5.148 -4.521 11.632 1.00 87.56 138 ALA A O 1
ATOM 1070 N N . TYR A 1 139 ? -5.230 -5.442 9.588 1.00 86.44 139 TYR A N 1
ATOM 1071 C CA . TYR A 1 139 ? -6.599 -5.944 9.691 1.00 86.44 139 TYR A CA 1
ATOM 1072 C C . TYR A 1 139 ? -6.762 -7.065 10.731 1.00 86.44 139 TYR A C 1
ATOM 1074 O O . TYR A 1 139 ? -7.785 -7.126 11.410 1.00 86.44 139 TYR A O 1
ATOM 1082 N N . GLY A 1 140 ? -5.747 -7.915 10.918 1.00 88.06 140 GLY A N 1
ATOM 1083 C CA . GLY A 1 140 ? -5.725 -8.905 11.996 1.00 88.06 140 GLY A CA 1
ATOM 1084 C C . GLY A 1 140 ? -5.778 -8.255 13.382 1.00 88.06 140 GLY A C 1
ATOM 1085 O O . GLY A 1 140 ? -6.574 -8.672 14.219 1.00 88.06 140 GLY A O 1
ATOM 1086 N N . ARG A 1 141 ? -5.012 -7.174 13.592 1.00 86.88 141 ARG A N 1
ATOM 1087 C CA . ARG A 1 141 ? -5.075 -6.378 14.831 1.00 86.88 141 ARG A CA 1
ATOM 1088 C C . ARG A 1 141 ? -6.428 -5.699 15.016 1.00 86.88 141 ARG A C 1
ATOM 1090 O O . ARG A 1 141 ? -6.976 -5.733 16.111 1.00 86.88 141 ARG A O 1
ATOM 1097 N N . MET A 1 142 ? -7.013 -5.149 13.949 1.00 85.19 142 MET A N 1
ATOM 1098 C CA . MET A 1 142 ? -8.374 -4.601 14.012 1.00 85.19 142 MET A CA 1
ATOM 1099 C C . MET A 1 142 ? -9.400 -5.664 14.429 1.00 85.19 142 MET A C 1
ATOM 1101 O O . MET A 1 142 ? -10.297 -5.355 15.208 1.00 85.19 142 MET A O 1
ATOM 1105 N N . ALA A 1 143 ? -9.275 -6.908 13.955 1.00 88.62 143 ALA A N 1
ATOM 1106 C CA . ALA A 1 143 ? -10.176 -7.999 14.333 1.00 88.62 143 ALA A CA 1
ATOM 1107 C C . ALA A 1 143 ? -10.074 -8.349 15.826 1.00 88.62 143 ALA A C 1
ATOM 1109 O O . ALA A 1 143 ? -11.097 -8.507 16.484 1.00 88.62 143 ALA A O 1
ATOM 1110 N N . GLU A 1 144 ? -8.853 -8.412 16.368 1.00 87.69 144 GLU A N 1
ATOM 1111 C CA . GLU A 1 144 ? -8.596 -8.687 17.793 1.00 87.69 144 GLU A CA 1
ATOM 1112 C C . GLU A 1 144 ? -9.210 -7.618 18.700 1.00 87.69 144 GLU A C 1
ATOM 1114 O O . GLU A 1 144 ? -9.811 -7.919 19.726 1.00 87.69 144 GLU A O 1
ATOM 1119 N N . VAL A 1 145 ? -9.085 -6.365 18.281 1.00 86.12 145 VAL A N 1
ATOM 1120 C CA . VAL A 1 145 ? -9.496 -5.193 19.045 1.00 86.12 145 VAL A CA 1
ATOM 1121 C C . VAL A 1 145 ? -11.004 -4.938 18.971 1.00 86.12 145 VAL A C 1
ATOM 1123 O O . VAL A 1 145 ? -11.637 -4.589 19.964 1.00 86.12 145 VAL A O 1
ATOM 1126 N N . THR A 1 146 ? -11.595 -5.097 17.786 1.00 84.50 146 THR A N 1
ATOM 1127 C CA . THR A 1 146 ? -13.033 -4.861 17.571 1.00 84.50 146 THR A CA 1
ATOM 1128 C C . THR A 1 146 ? -13.890 -6.094 17.857 1.00 84.50 146 THR A C 1
ATOM 1130 O O . THR A 1 146 ? -15.110 -5.971 17.952 1.00 84.50 146 THR A O 1
ATOM 1133 N N . GLY A 1 147 ? -13.280 -7.280 17.965 1.00 85.88 147 GLY A N 1
ATOM 1134 C CA . GLY A 1 147 ? -13.976 -8.563 18.084 1.00 85.88 147 GLY A CA 1
ATOM 1135 C C . GLY A 1 147 ? -14.692 -9.009 16.802 1.00 85.88 147 GLY A C 1
ATOM 1136 O O . GLY A 1 147 ? -15.487 -9.947 16.842 1.00 85.88 147 GLY A O 1
ATOM 1137 N N . VAL A 1 148 ? -14.456 -8.340 15.666 1.00 87.62 148 VAL A N 1
ATOM 1138 C CA . VAL A 1 148 ? -15.130 -8.620 14.391 1.00 87.62 148 VAL A CA 1
ATOM 1139 C C . VAL A 1 148 ? -14.200 -9.389 13.450 1.00 87.62 148 VAL A C 1
ATOM 1141 O O . VAL A 1 148 ? -13.300 -8.823 12.827 1.00 87.62 148 VAL A O 1
ATOM 1144 N N . GLU A 1 149 ? -14.478 -10.682 13.268 1.00 90.25 149 GLU A N 1
ATOM 1145 C CA . GLU A 1 149 ? -13.730 -11.585 12.370 1.00 90.25 149 GLU A CA 1
ATOM 1146 C C . GLU A 1 149 ? -13.759 -11.157 10.888 1.00 90.25 149 GLU A C 1
ATOM 1148 O O . GLU A 1 149 ? -12.904 -11.556 10.090 1.00 90.25 149 GLU A O 1
ATOM 1153 N N . LEU A 1 150 ? -14.708 -10.298 10.497 1.00 89.62 150 LEU A N 1
ATOM 1154 C CA . LEU A 1 150 ? -14.781 -9.764 9.136 1.00 89.62 150 LEU A CA 1
ATOM 1155 C C . LEU A 1 150 ? -13.504 -8.996 8.759 1.00 89.62 150 LEU A C 1
ATOM 1157 O O . LEU A 1 150 ? -13.046 -9.106 7.626 1.00 89.62 150 LEU A O 1
ATOM 1161 N N . PHE A 1 151 ? -12.880 -8.284 9.708 1.00 87.38 151 PHE A N 1
ATOM 1162 C CA . PHE A 1 151 ? -11.612 -7.596 9.451 1.00 87.38 151 PHE A CA 1
ATOM 1163 C C . PHE A 1 151 ? -10.494 -8.587 9.122 1.00 87.38 151 PHE A C 1
ATOM 1165 O O . PHE A 1 151 ? -9.777 -8.381 8.145 1.00 87.38 151 PHE A O 1
ATOM 1172 N N . ARG A 1 152 ? -10.398 -9.706 9.851 1.00 89.25 152 ARG A N 1
ATOM 1173 C CA . ARG A 1 152 ? -9.421 -10.771 9.570 1.00 89.25 152 ARG A CA 1
ATOM 1174 C C . ARG A 1 152 ? -9.619 -11.335 8.164 1.00 89.25 152 ARG A C 1
ATOM 1176 O O . ARG A 1 152 ? -8.653 -11.494 7.424 1.00 89.25 152 ARG A O 1
ATOM 1183 N N . THR A 1 153 ? -10.871 -11.567 7.774 1.00 91.38 153 THR A N 1
ATOM 1184 C CA . THR A 1 153 ? -11.212 -12.055 6.430 1.00 91.38 153 THR A CA 1
ATOM 1185 C C . THR A 1 153 ? -10.814 -11.048 5.348 1.00 91.38 153 THR A C 1
ATOM 1187 O O . THR A 1 153 ? -10.178 -11.428 4.371 1.00 91.38 153 THR A O 1
ATOM 1190 N N . THR A 1 154 ? -11.096 -9.756 5.540 1.00 89.31 154 THR A N 1
ATOM 1191 C CA . THR A 1 154 ? -10.681 -8.690 4.612 1.00 89.31 154 THR A CA 1
ATOM 1192 C C . THR A 1 154 ? -9.162 -8.630 4.447 1.00 89.31 154 THR A C 1
ATOM 1194 O O . THR A 1 154 ? -8.669 -8.553 3.323 1.00 89.31 154 THR A O 1
ATOM 1197 N N . GLY A 1 155 ? -8.405 -8.724 5.545 1.00 87.88 155 GLY A N 1
ATOM 1198 C CA . GLY A 1 155 ? -6.941 -8.783 5.503 1.00 87.88 155 GLY A CA 1
ATOM 1199 C C . GLY A 1 155 ? -6.416 -9.962 4.679 1.00 87.88 155 GLY A C 1
ATOM 1200 O O . GLY A 1 155 ? -5.511 -9.791 3.858 1.00 87.88 155 GLY A O 1
ATOM 1201 N N . LEU A 1 156 ? -7.030 -11.139 4.837 1.00 90.12 156 LEU A N 1
ATOM 1202 C CA . LEU A 1 156 ? -6.697 -12.328 4.051 1.00 90.12 156 LEU A CA 1
ATOM 1203 C C . LEU A 1 156 ? -7.034 -12.152 2.570 1.00 90.12 156 LEU A C 1
ATOM 1205 O O . LEU A 1 156 ? -6.225 -12.524 1.727 1.00 90.12 156 LEU A O 1
ATOM 1209 N N . VAL A 1 157 ? -8.183 -11.555 2.245 1.00 92.31 157 VAL A N 1
ATOM 1210 C CA . VAL A 1 157 ? -8.579 -11.272 0.856 1.00 92.31 157 VAL A CA 1
ATOM 1211 C C . VAL A 1 157 ? -7.570 -10.349 0.175 1.00 92.31 157 VAL A C 1
ATOM 1213 O O . VAL A 1 157 ? -7.164 -10.630 -0.949 1.00 92.31 157 VAL A O 1
ATOM 1216 N N . TYR A 1 158 ? -7.097 -9.301 0.857 1.00 88.44 158 TYR A N 1
ATOM 1217 C CA . TYR A 1 158 ? -6.034 -8.441 0.326 1.00 88.44 158 TYR A CA 1
ATOM 1218 C C . TYR A 1 158 ? -4.725 -9.202 0.099 1.00 88.44 158 TYR A C 1
ATOM 1220 O O . TYR A 1 158 ? -4.088 -9.021 -0.934 1.00 88.44 158 TYR A O 1
ATOM 1228 N N . LEU A 1 159 ? -4.334 -10.073 1.032 1.00 89.88 159 LEU A N 1
ATOM 1229 C CA . LEU A 1 159 ? -3.121 -10.882 0.900 1.00 89.88 159 LEU A CA 1
ATOM 1230 C C . LEU A 1 159 ? -3.220 -11.860 -0.276 1.00 89.88 159 LEU A C 1
ATOM 1232 O O . LEU A 1 159 ? -2.294 -11.949 -1.079 1.00 89.88 159 LEU A O 1
ATOM 1236 N N . ILE A 1 160 ? -4.346 -12.565 -0.395 1.00 90.56 160 ILE A N 1
ATOM 1237 C CA . ILE A 1 160 ? -4.627 -13.467 -1.517 1.00 90.56 160 ILE A CA 1
ATOM 1238 C C . ILE A 1 160 ? -4.612 -12.677 -2.824 1.00 90.56 160 ILE A C 1
ATOM 1240 O O . ILE A 1 160 ? -3.983 -13.118 -3.780 1.00 90.56 160 ILE A O 1
ATOM 1244 N N . GLY A 1 161 ? -5.227 -11.490 -2.843 1.00 85.94 161 GLY A N 1
ATOM 1245 C CA . GLY A 1 161 ? -5.204 -10.571 -3.976 1.00 85.94 161 GLY A CA 1
ATOM 1246 C C . GLY A 1 161 ? -3.782 -10.232 -4.414 1.00 85.94 161 GLY A C 1
ATOM 1247 O O . GLY A 1 161 ? -3.452 -10.436 -5.576 1.00 85.94 161 GLY A O 1
ATOM 1248 N N . SER A 1 162 ? -2.914 -9.813 -3.488 1.00 86.62 162 SER A N 1
ATOM 1249 C CA . SER A 1 162 ? -1.505 -9.510 -3.780 1.00 86.62 162 SER A CA 1
ATOM 1250 C C . SER A 1 162 ? -0.735 -10.698 -4.366 1.00 86.62 162 SER A C 1
ATOM 1252 O O . SER A 1 162 ? 0.123 -10.502 -5.224 1.00 86.62 162 SER A O 1
ATOM 1254 N N . ILE A 1 163 ? -1.036 -11.928 -3.937 1.00 87.44 163 ILE A N 1
ATOM 1255 C CA . ILE A 1 163 ? -0.434 -13.142 -4.509 1.00 87.44 163 ILE A CA 1
ATOM 1256 C C . ILE A 1 163 ? -0.996 -13.408 -5.913 1.00 87.44 163 ILE A C 1
ATOM 1258 O O . ILE A 1 163 ? -0.228 -13.714 -6.825 1.00 87.44 163 ILE A O 1
ATOM 1262 N N . LEU A 1 164 ? -2.312 -13.247 -6.100 1.00 86.62 164 LEU A N 1
ATOM 1263 C CA . LEU A 1 164 ? -3.016 -13.489 -7.364 1.00 86.62 164 LEU A CA 1
ATOM 1264 C C . LEU A 1 164 ? -2.673 -12.495 -8.478 1.00 86.62 164 LEU A C 1
ATOM 1266 O O . LEU A 1 164 ? -2.919 -12.826 -9.633 1.00 86.62 164 LEU A O 1
ATOM 1270 N N . VAL A 1 165 ? -2.089 -11.327 -8.173 1.00 82.06 165 VAL A N 1
ATOM 1271 C CA . VAL A 1 165 ? -1.659 -10.336 -9.186 1.00 82.06 165 VAL A CA 1
ATOM 1272 C C . VAL A 1 165 ? -0.785 -10.963 -10.279 1.00 82.06 165 VAL A C 1
ATOM 1274 O O . VAL A 1 165 ? -0.802 -10.492 -11.403 1.00 82.06 165 VAL A O 1
ATOM 1277 N N . ILE A 1 166 ? -0.050 -12.041 -9.990 1.00 73.06 166 ILE A N 1
ATOM 1278 C CA . ILE A 1 166 ? 0.781 -12.721 -10.997 1.00 73.06 166 ILE A CA 1
ATOM 1279 C C . ILE A 1 166 ? -0.026 -13.464 -12.078 1.00 73.06 166 ILE A C 1
ATOM 1281 O O . ILE A 1 166 ? 0.519 -13.771 -13.133 1.00 73.06 166 ILE A O 1
ATOM 1285 N N . ILE A 1 167 ? -1.290 -13.804 -11.800 1.00 67.62 167 ILE A N 1
ATOM 1286 C CA . ILE A 1 167 ? -2.168 -14.591 -12.683 1.00 67.62 167 ILE A CA 1
ATOM 1287 C C . ILE A 1 167 ? -3.022 -13.684 -13.584 1.00 67.62 167 ILE A C 1
ATOM 1289 O O . ILE A 1 167 ? -3.451 -14.130 -14.648 1.00 67.62 167 ILE A O 1
ATOM 1293 N N . LEU A 1 168 ? -3.293 -12.450 -13.145 1.00 55.34 168 LEU A N 1
ATOM 1294 C CA . LEU A 1 168 ? -4.178 -11.494 -13.817 1.00 55.34 168 LEU A CA 1
ATOM 1295 C C . LEU A 1 168 ? -3.407 -10.610 -14.806 1.00 55.34 168 LEU A C 1
ATOM 1297 O O . LEU A 1 168 ? -3.934 -10.410 -15.922 1.00 55.34 168 LEU A O 1
#

Mean predicted aligned error: 10.46 Å

Solvent-accessible surface area (backbone atoms only — not comparable to full-atom values): 8533 Å² total; per-residue (Å²): 134,72,66,65,61,57,52,54,52,61,71,59,62,77,73,61,76,69,46,76,64,53,31,51,51,38,31,48,52,10,52,52,36,39,62,52,36,79,44,83,94,56,12,71,64,41,26,53,55,9,50,52,32,34,52,50,19,44,41,44,49,17,61,70,69,71,38,61,60,34,37,52,28,41,53,53,16,52,50,33,44,54,52,21,54,52,52,31,52,53,39,45,53,50,24,50,49,53,48,61,67,42,70,86,77,56,100,60,91,75,60,64,38,61,51,37,47,53,50,27,51,51,52,29,46,52,22,36,37,54,18,16,52,28,37,25,53,16,24,38,49,48,13,70,74,70,70,40,64,65,37,35,52,52,12,48,51,46,31,52,47,31,60,46,59,83,79,111

pLDDT: mean 80.52, std 12.18, range [41.12, 92.31]